Protein AF-X1MF02-F1 (afdb_monomer_lite)

Foldseek 3Di:
DVLLVVLVVLLVCCLVCVVVDDPVRLVVCVVCLLLSLLPHPDPVSSLVSLVSCVVSVSDPSVVSVVSNVVNNVVVVVVVPPPPD

Secondary structure (DSSP, 8-state):
-HHHHHHHHHHHHHHHHTTTS-HHHHHHHHHHHHHHHHT-S-HHHHHHHHHHHHHTTSS-HHHHHHHHHHHHHHHHHHHH----

Radius of gyration: 13.51 Å; chains: 1; bounding box: 29×22×48 Å

Structure (mmCIF, N/CA/C/O backbone):
data_AF-X1MF02-F1
#
_entry.id   AF-X1MF02-F1
#
loop_
_atom_site.group_PDB
_atom_site.id
_atom_site.type_symbol
_atom_site.label_atom_id
_atom_site.label_alt_id
_atom_site.label_comp_id
_atom_site.label_asym_id
_atom_site.label_entity_id
_atom_site.label_seq_id
_atom_site.pdbx_PDB_ins_code
_atom_site.Cartn_x
_atom_site.Cartn_y
_atom_site.Cartn_z
_atom_site.occupancy
_atom_site.B_iso_or_equiv
_atom_site.auth_seq_id
_atom_site.auth_comp_id
_atom_site.auth_asym_id
_atom_site.auth_atom_id
_atom_site.pdbx_PDB_model_num
ATOM 1 N N . GLN A 1 1 ? 18.570 5.985 -4.890 1.00 64.44 1 GLN A N 1
ATOM 2 C CA . GLN A 1 1 ? 18.459 5.248 -3.609 1.00 64.44 1 GLN A CA 1
ATOM 3 C C . GLN A 1 1 ? 17.810 6.085 -2.506 1.00 64.44 1 GLN A C 1
ATOM 5 O O . GLN A 1 1 ? 16.988 5.535 -1.789 1.00 64.44 1 GLN A O 1
ATOM 10 N N . GLU A 1 2 ? 18.088 7.388 -2.394 1.00 80.94 2 GLU A N 1
ATOM 11 C CA . GLU A 1 2 ? 17.461 8.270 -1.383 1.00 80.94 2 GLU A CA 1
ATOM 12 C C . GLU A 1 2 ? 15.926 8.248 -1.420 1.00 80.94 2 GLU A C 1
ATOM 14 O O . GLU A 1 2 ? 15.298 7.977 -0.403 1.00 80.94 2 GLU A O 1
ATOM 19 N N . LYS A 1 3 ? 15.330 8.340 -2.615 1.00 82.50 3 LYS A N 1
ATOM 20 C CA . LYS A 1 3 ? 13.869 8.296 -2.787 1.00 82.50 3 LYS A CA 1
ATOM 21 C C . LYS A 1 3 ? 13.206 7.020 -2.239 1.00 82.50 3 LYS A C 1
ATOM 23 O O . LYS A 1 3 ? 12.108 7.073 -1.703 1.00 82.50 3 LYS A O 1
ATOM 28 N N . GLN A 1 4 ? 13.879 5.870 -2.342 1.00 85.56 4 GLN A N 1
ATOM 29 C CA . GLN A 1 4 ? 13.390 4.595 -1.789 1.00 85.56 4 GLN A CA 1
ATOM 30 C C . GLN A 1 4 ? 13.390 4.619 -0.259 1.00 85.56 4 GLN A C 1
ATOM 32 O O . GLN A 1 4 ? 12.469 4.124 0.385 1.00 85.56 4 GLN A O 1
ATOM 37 N N . LYS A 1 5 ? 14.436 5.210 0.328 1.00 88.62 5 LYS A N 1
ATOM 38 C CA . LYS A 1 5 ? 14.560 5.358 1.775 1.00 88.62 5 LYS A CA 1
ATOM 39 C C . LYS A 1 5 ? 13.447 6.255 2.322 1.00 88.62 5 LYS A C 1
ATOM 41 O O . LYS A 1 5 ? 12.770 5.843 3.256 1.00 88.62 5 LYS A O 1
ATOM 46 N N . GLU A 1 6 ? 13.196 7.398 1.686 1.00 89.94 6 GLU A N 1
ATOM 47 C CA . GLU A 1 6 ? 12.113 8.315 2.069 1.00 89.94 6 GLU A CA 1
ATOM 48 C C . GLU A 1 6 ? 10.735 7.640 2.022 1.00 89.94 6 GLU A C 1
ATOM 50 O O . GLU A 1 6 ? 9.937 7.788 2.946 1.00 89.94 6 GLU A O 1
ATOM 55 N N . ILE A 1 7 ? 10.472 6.836 0.983 1.00 91.44 7 ILE A N 1
ATOM 56 C CA . ILE A 1 7 ? 9.238 6.048 0.878 1.00 91.44 7 ILE A CA 1
ATOM 57 C C . ILE A 1 7 ? 9.111 5.083 2.059 1.00 91.44 7 ILE A C 1
ATOM 59 O O . ILE A 1 7 ? 8.064 5.032 2.699 1.00 91.44 7 ILE A O 1
ATOM 63 N N . ARG A 1 8 ? 10.165 4.326 2.380 1.00 91.75 8 ARG A N 1
ATOM 64 C CA . ARG A 1 8 ? 10.139 3.373 3.502 1.00 91.75 8 ARG A CA 1
ATOM 65 C C . ARG A 1 8 ? 9.911 4.075 4.840 1.00 91.75 8 ARG A C 1
ATOM 67 O O . ARG A 1 8 ? 9.151 3.566 5.658 1.00 91.75 8 ARG A O 1
ATOM 74 N N . GLU A 1 9 ? 10.528 5.236 5.053 1.00 93.38 9 GLU A N 1
ATOM 75 C CA . GLU A 1 9 ? 10.308 6.058 6.250 1.00 93.38 9 GLU A CA 1
ATOM 76 C C . GLU A 1 9 ? 8.856 6.557 6.329 1.00 93.38 9 GLU A C 1
ATOM 78 O O . GLU A 1 9 ? 8.221 6.407 7.372 1.00 93.38 9 GLU A O 1
ATOM 83 N N . SER A 1 10 ? 8.288 7.036 5.216 1.00 91.75 10 SER A N 1
ATOM 84 C CA . SER A 1 10 ? 6.869 7.414 5.119 1.00 91.75 10 SER A CA 1
ATOM 85 C C . SER A 1 10 ? 5.936 6.240 5.439 1.00 91.75 10 SER A C 1
ATOM 87 O O . SER A 1 10 ? 5.009 6.373 6.239 1.00 91.75 10 SER A O 1
ATOM 89 N N . LEU A 1 11 ? 6.189 5.060 4.864 1.00 92.94 11 LEU A N 1
ATOM 90 C CA . LEU A 1 11 ? 5.378 3.865 5.102 1.00 92.94 11 LEU A CA 1
ATOM 91 C C . LEU A 1 11 ? 5.458 3.398 6.563 1.00 92.94 11 LEU A C 1
ATOM 93 O O . LEU A 1 11 ? 4.435 3.007 7.131 1.00 92.94 11 LEU A O 1
ATOM 97 N N . ASN A 1 12 ? 6.637 3.478 7.186 1.00 93.75 12 ASN A N 1
ATOM 98 C CA . ASN A 1 12 ? 6.799 3.184 8.610 1.00 93.75 12 ASN A CA 1
ATOM 99 C C . ASN A 1 12 ? 6.036 4.180 9.482 1.00 93.75 12 ASN A C 1
ATOM 101 O O . ASN A 1 12 ? 5.272 3.757 10.349 1.00 93.75 12 ASN A O 1
ATOM 105 N N . GLU A 1 13 ? 6.155 5.481 9.203 1.00 93.25 13 GLU A N 1
ATOM 106 C CA . GLU A 1 13 ? 5.404 6.499 9.937 1.00 93.25 13 GLU A CA 1
ATOM 107 C C . GLU A 1 13 ? 3.900 6.219 9.865 1.00 93.25 13 GLU A C 1
ATOM 109 O O . GLU A 1 13 ? 3.205 6.275 10.879 1.00 93.25 13 GLU A O 1
ATOM 114 N N . VAL A 1 14 ? 3.397 5.848 8.686 1.00 92.94 14 VAL A N 1
ATOM 115 C CA . VAL A 1 14 ? 1.994 5.469 8.518 1.00 92.94 14 VAL A CA 1
ATOM 116 C C . VAL A 1 14 ? 1.645 4.267 9.396 1.00 92.94 14 VAL A C 1
ATOM 118 O O . VAL A 1 14 ? 0.600 4.290 10.036 1.00 92.94 14 VAL A O 1
ATOM 121 N N . LEU A 1 15 ? 2.481 3.226 9.473 1.00 91.75 15 LEU A N 1
ATOM 122 C CA . LEU A 1 15 ? 2.220 2.057 10.327 1.00 91.75 15 LEU A CA 1
ATOM 123 C C . LEU A 1 15 ? 2.199 2.383 11.830 1.00 91.75 15 LEU A C 1
ATOM 125 O O . LEU A 1 15 ? 1.482 1.707 12.587 1.00 91.75 15 LEU A O 1
ATOM 129 N N . GLU A 1 16 ? 2.993 3.363 12.259 1.00 93.19 16 GLU A N 1
ATOM 130 C CA . GLU A 1 16 ? 3.119 3.791 13.655 1.00 93.19 16 GLU A CA 1
ATOM 131 C C . GLU A 1 16 ? 2.015 4.778 14.048 1.00 93.19 16 GLU A C 1
ATOM 133 O O . GLU A 1 16 ? 1.282 4.529 15.005 1.00 93.19 16 GLU A O 1
ATOM 138 N N . LYS A 1 17 ? 1.830 5.841 13.259 1.00 92.81 17 LYS A N 1
ATOM 139 C CA . LYS A 1 17 ? 0.935 6.969 13.556 1.00 92.81 17 LYS A CA 1
ATOM 140 C C . LYS A 1 17 ? -0.475 6.819 12.983 1.00 92.81 17 LYS A C 1
ATOM 142 O O . LYS A 1 17 ? -1.308 7.707 13.161 1.00 92.81 17 LYS A O 1
ATOM 147 N N . TRP A 1 18 ? -0.808 5.700 12.323 1.00 91.19 18 TRP A N 1
ATOM 148 C CA . TRP A 1 18 ? -2.128 5.501 11.695 1.00 91.19 18 TRP A CA 1
ATOM 149 C C . TRP A 1 18 ? -3.308 5.812 12.623 1.00 91.19 18 TRP A C 1
ATOM 151 O O . TRP A 1 18 ? -4.337 6.333 12.190 1.00 91.19 18 TRP A O 1
ATOM 161 N N . THR A 1 19 ? -3.202 5.451 13.901 1.00 90.81 19 THR A N 1
ATOM 162 C CA . THR A 1 19 ? -4.274 5.670 14.878 1.00 90.81 19 THR A CA 1
ATOM 163 C C . THR A 1 19 ? -4.447 7.138 15.245 1.00 90.81 19 THR A C 1
ATOM 165 O O . THR A 1 19 ? -5.567 7.528 15.566 1.00 90.81 19 THR A O 1
ATOM 168 N N . GLU A 1 20 ? -3.385 7.935 15.138 1.00 93.56 20 GLU A N 1
ATOM 169 C CA . GLU A 1 20 ? -3.349 9.361 15.480 1.00 93.56 20 GLU A CA 1
ATOM 170 C C . GLU A 1 20 ? -3.884 10.244 14.348 1.00 93.56 20 GLU A C 1
ATOM 172 O O . GLU A 1 20 ? -4.408 11.323 14.604 1.00 93.56 20 GLU A O 1
ATOM 177 N N . TYR A 1 21 ? -3.824 9.768 13.103 1.00 91.88 21 TYR A N 1
ATOM 178 C CA . TYR A 1 21 ? -4.326 10.514 11.952 1.00 91.88 21 TYR A CA 1
ATOM 179 C C . TYR A 1 21 ? -5.841 10.752 12.001 1.00 91.88 21 TYR A C 1
ATOM 181 O O . TYR A 1 21 ? -6.650 9.852 12.279 1.00 91.88 21 TYR A O 1
ATOM 189 N N . SER A 1 22 ? -6.233 11.955 11.598 1.00 93.50 22 SER A N 1
ATOM 190 C CA . SER A 1 22 ? -7.616 12.369 11.377 1.00 93.50 22 SER A CA 1
ATOM 191 C C . SER A 1 22 ? -8.245 11.635 10.186 1.00 93.50 22 SER A C 1
ATOM 193 O O . SER A 1 22 ? -7.561 11.019 9.368 1.00 93.50 22 SER A O 1
ATOM 195 N N . ALA A 1 23 ? -9.572 11.704 10.041 1.00 91.50 23 ALA A N 1
ATOM 196 C CA . ALA A 1 23 ? -10.267 11.067 8.916 1.00 91.50 23 ALA A CA 1
ATOM 197 C C . ALA A 1 23 ? -9.787 11.582 7.540 1.00 91.50 23 ALA A C 1
ATOM 199 O O . ALA A 1 23 ? -9.589 10.780 6.626 1.00 91.50 23 ALA A O 1
ATOM 200 N N . ASP A 1 24 ? -9.545 12.892 7.421 1.00 93.19 24 ASP A N 1
ATOM 201 C CA . ASP A 1 24 ? -9.018 13.530 6.206 1.00 93.19 24 ASP A CA 1
ATOM 202 C C . ASP A 1 24 ? -7.586 13.065 5.886 1.00 93.19 24 ASP A C 1
ATOM 204 O O . ASP A 1 24 ? -7.292 12.635 4.769 1.00 93.19 24 ASP A O 1
ATOM 208 N N . GLU A 1 25 ? -6.711 13.044 6.894 1.00 92.88 25 GLU A N 1
ATOM 209 C CA . GLU A 1 25 ? -5.331 12.567 6.761 1.00 92.88 25 GLU A CA 1
ATOM 210 C C . GLU A 1 25 ? -5.297 11.102 6.323 1.00 92.88 25 GLU A C 1
ATOM 212 O O . GLU A 1 25 ? -4.623 10.750 5.356 1.00 92.88 25 GLU A O 1
ATOM 217 N N . LYS A 1 26 ? -6.113 10.249 6.951 1.00 91.69 26 LYS A N 1
ATOM 218 C CA . LYS A 1 26 ? -6.266 8.841 6.567 1.00 91.69 26 LYS A CA 1
ATOM 219 C C . LYS A 1 26 ? -6.678 8.687 5.106 1.00 91.69 26 LYS A C 1
ATOM 221 O O . LYS A 1 26 ? -6.194 7.777 4.432 1.00 91.69 26 LYS A O 1
ATOM 226 N N . GLN A 1 27 ? -7.566 9.543 4.603 1.00 90.88 27 GLN A N 1
ATOM 227 C CA . GLN A 1 27 ? -7.992 9.510 3.205 1.00 90.88 27 GLN A CA 1
ATOM 228 C C . GLN A 1 27 ? -6.858 9.914 2.255 1.00 90.88 27 GLN A C 1
ATOM 230 O O . GLN A 1 27 ? -6.632 9.218 1.263 1.00 90.88 27 GLN A O 1
ATOM 235 N N . LYS A 1 28 ? -6.109 10.973 2.584 1.00 91.12 28 LYS A N 1
ATOM 236 C CA . LYS A 1 28 ? -4.928 11.407 1.820 1.00 91.12 28 LYS A CA 1
ATOM 237 C C . LYS A 1 28 ? -3.852 10.325 1.785 1.00 91.12 28 LYS A C 1
ATOM 239 O O . LYS A 1 28 ? -3.397 9.954 0.705 1.00 91.12 28 LYS A O 1
ATOM 244 N N . VAL A 1 29 ? -3.522 9.746 2.943 1.00 91.69 29 VAL A N 1
ATOM 245 C CA . VAL A 1 29 ? -2.552 8.649 3.062 1.00 91.69 29 VAL A CA 1
ATOM 246 C C . VAL A 1 29 ? -2.975 7.452 2.209 1.00 91.69 29 VAL A C 1
ATOM 248 O O . VAL A 1 29 ? -2.200 6.961 1.395 1.00 91.69 29 VAL A O 1
ATOM 251 N N . ARG A 1 30 ? -4.240 7.025 2.289 1.00 90.00 30 ARG A N 1
ATOM 252 C CA . ARG A 1 30 ? -4.770 5.935 1.447 1.00 90.00 30 ARG A CA 1
ATOM 253 C C . ARG A 1 30 ? -4.660 6.199 -0.055 1.00 90.00 30 ARG A C 1
ATOM 255 O O . ARG A 1 30 ? -4.589 5.240 -0.821 1.00 90.00 30 ARG A O 1
ATOM 262 N N . GLY A 1 31 ? -4.699 7.464 -0.469 1.00 89.62 31 GLY A N 1
ATOM 263 C CA . GLY A 1 31 ? -4.498 7.873 -1.856 1.00 89.62 31 GLY A CA 1
ATOM 264 C C . GLY A 1 31 ? -3.045 7.745 -2.311 1.00 89.62 31 GLY A C 1
ATOM 265 O O . GLY A 1 31 ? -2.816 7.268 -3.418 1.00 89.62 31 GLY A O 1
ATOM 266 N N . ARG A 1 32 ? -2.078 8.112 -1.456 1.00 91.75 32 ARG A N 1
ATOM 267 C CA . ARG A 1 32 ? -0.638 8.062 -1.784 1.00 91.75 32 ARG A CA 1
ATOM 268 C C . ARG A 1 32 ? -0.004 6.677 -1.643 1.00 91.75 32 ARG A C 1
ATOM 270 O O . ARG A 1 32 ? 0.871 6.353 -2.436 1.00 91.75 32 ARG A O 1
ATOM 277 N N . LEU A 1 33 ? -0.482 5.842 -0.712 1.00 91.75 33 LEU A N 1
ATOM 278 C CA . LEU A 1 33 ? 0.113 4.530 -0.417 1.00 91.75 33 LEU A CA 1
ATOM 279 C C . LEU A 1 33 ? 0.351 3.654 -1.663 1.00 91.75 33 LEU A C 1
ATOM 281 O O . LEU A 1 33 ? 1.436 3.093 -1.774 1.00 91.75 33 LEU A O 1
ATOM 285 N N . PRO A 1 34 ? -0.599 3.514 -2.613 1.00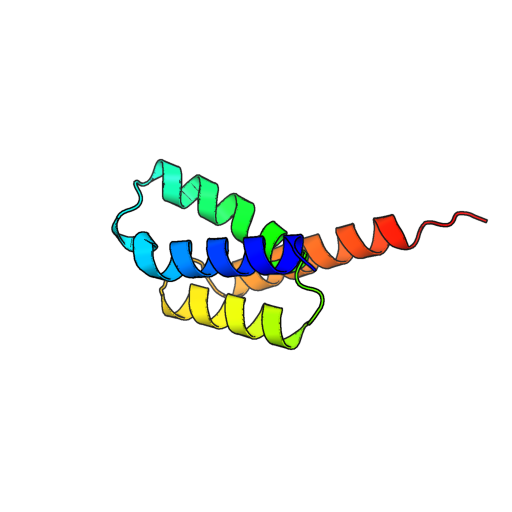 92.62 34 PRO A N 1
ATOM 286 C CA . PRO A 1 34 ? -0.365 2.693 -3.796 1.00 92.62 34 PRO A CA 1
ATOM 287 C C . PRO A 1 34 ? 0.778 3.205 -4.674 1.00 92.62 34 PRO A C 1
ATOM 289 O O . PRO A 1 34 ? 1.511 2.399 -5.229 1.00 92.62 34 PRO A O 1
ATOM 292 N N . ILE A 1 35 ? 0.926 4.528 -4.774 1.00 90.88 35 ILE A N 1
ATOM 293 C CA . ILE A 1 35 ? 1.961 5.190 -5.573 1.00 90.88 35 ILE A CA 1
ATOM 294 C C . ILE A 1 35 ? 3.316 4.984 -4.894 1.00 90.88 35 ILE A C 1
ATOM 296 O O . ILE A 1 35 ? 4.246 4.480 -5.509 1.00 90.88 35 ILE A O 1
ATOM 300 N N . GLU A 1 36 ? 3.404 5.301 -3.598 1.00 91.31 36 GLU A N 1
ATOM 301 C CA . GLU A 1 36 ? 4.613 5.122 -2.786 1.00 91.31 36 GLU A CA 1
ATOM 302 C C . GLU A 1 36 ? 5.134 3.681 -2.865 1.00 91.31 36 GLU A C 1
ATOM 304 O O . GLU A 1 36 ? 6.304 3.459 -3.161 1.00 91.31 36 GLU A O 1
ATOM 309 N N . ILE A 1 37 ? 4.251 2.696 -2.686 1.00 92.00 37 ILE A N 1
ATOM 310 C CA . ILE A 1 37 ? 4.617 1.280 -2.783 1.00 92.00 37 ILE A CA 1
ATOM 311 C C . ILE A 1 37 ? 4.999 0.913 -4.222 1.00 92.00 37 ILE A C 1
ATOM 313 O O . ILE A 1 37 ? 5.959 0.182 -4.413 1.00 92.00 37 ILE A O 1
ATOM 317 N N . ALA A 1 38 ? 4.299 1.411 -5.244 1.00 91.19 38 ALA A N 1
ATOM 318 C CA . ALA A 1 38 ? 4.626 1.107 -6.639 1.00 91.19 38 ALA A CA 1
ATOM 319 C C . ALA A 1 38 ? 6.020 1.594 -7.059 1.00 91.19 38 ALA A C 1
ATOM 321 O O . ALA A 1 38 ? 6.650 0.959 -7.901 1.00 91.19 38 ALA A O 1
ATOM 322 N N . TYR A 1 39 ? 6.516 2.669 -6.442 1.00 88.38 39 TYR A N 1
ATOM 323 C CA . TYR A 1 39 ? 7.882 3.141 -6.648 1.00 88.38 39 TYR A CA 1
ATOM 324 C C . TYR A 1 39 ? 8.943 2.194 -6.081 1.00 88.38 39 TYR A C 1
ATOM 326 O O . TYR A 1 39 ? 10.097 2.300 -6.494 1.00 88.38 39 TYR A O 1
ATOM 334 N N . LEU A 1 40 ? 8.603 1.287 -5.160 1.00 88.50 40 LEU A N 1
ATOM 335 C CA . LEU A 1 40 ? 9.557 0.313 -4.637 1.00 88.50 40 LEU A CA 1
ATOM 336 C C . LEU A 1 40 ? 9.993 -0.644 -5.751 1.00 88.50 40 LEU A C 1
ATOM 338 O O . LEU A 1 40 ? 9.169 -1.247 -6.436 1.00 88.50 40 LEU A O 1
ATOM 342 N N . SER A 1 41 ? 11.304 -0.778 -5.944 1.00 80.94 41 SER A N 1
ATOM 343 C CA . SER A 1 41 ? 11.859 -1.541 -7.070 1.00 80.94 41 SER A CA 1
ATOM 344 C C . SER A 1 41 ? 11.597 -3.045 -6.945 1.00 80.94 41 SER A C 1
ATOM 346 O O . SER A 1 41 ? 11.374 -3.731 -7.940 1.00 80.94 41 SER A O 1
ATOM 348 N N . ASP A 1 42 ? 11.571 -3.555 -5.718 1.00 87.06 42 ASP A N 1
ATOM 349 C CA . ASP A 1 42 ? 11.448 -4.980 -5.430 1.00 87.06 42 ASP A CA 1
ATOM 350 C C . ASP A 1 42 ? 9.978 -5.408 -5.265 1.00 87.06 42 ASP A C 1
ATOM 352 O O . ASP A 1 42 ? 9.188 -4.727 -4.609 1.00 87.06 42 ASP A O 1
ATOM 356 N N . GLU A 1 43 ? 9.563 -6.498 -5.918 1.00 89.25 43 GLU A N 1
ATOM 357 C CA . GLU A 1 43 ? 8.175 -6.982 -5.838 1.00 89.25 43 GLU A CA 1
ATOM 358 C C . GLU A 1 43 ? 7.859 -7.629 -4.481 1.00 89.25 43 GLU A C 1
ATOM 360 O O . GLU A 1 43 ? 6.758 -7.441 -3.952 1.00 89.25 43 GLU A O 1
ATOM 365 N N . GLU A 1 44 ? 8.803 -8.366 -3.894 1.00 90.69 44 GLU A N 1
ATOM 366 C CA . GLU A 1 44 ? 8.605 -8.989 -2.584 1.00 90.69 44 GLU A CA 1
ATOM 367 C C . GLU A 1 44 ? 8.450 -7.922 -1.501 1.00 90.69 44 GLU A C 1
ATOM 369 O O . GLU A 1 44 ? 7.517 -7.994 -0.699 1.00 90.69 44 GLU A O 1
ATOM 374 N N . GLU A 1 45 ? 9.271 -6.872 -1.544 1.00 91.19 45 GLU A N 1
ATOM 375 C CA . GLU A 1 45 ? 9.166 -5.724 -0.645 1.00 91.19 45 GLU A CA 1
ATOM 376 C C . GLU A 1 45 ? 7.795 -5.044 -0.768 1.00 91.19 45 GLU A C 1
ATOM 378 O O . GLU A 1 45 ? 7.139 -4.766 0.240 1.00 91.19 45 GLU A O 1
ATOM 383 N N . ARG A 1 46 ? 7.299 -4.842 -1.996 1.00 91.25 46 ARG A N 1
ATOM 384 C CA . ARG A 1 46 ? 5.948 -4.302 -2.229 1.00 91.25 46 ARG A CA 1
ATOM 385 C C . ARG A 1 46 ? 4.878 -5.168 -1.580 1.00 91.25 46 ARG A C 1
ATOM 387 O O . ARG A 1 46 ? 3.986 -4.649 -0.903 1.00 91.25 46 ARG A O 1
ATOM 394 N N . ARG A 1 47 ? 4.957 -6.487 -1.766 1.00 91.94 47 ARG A N 1
ATOM 395 C CA . ARG A 1 47 ? 4.008 -7.443 -1.178 1.00 91.94 47 ARG A CA 1
ATOM 396 C C . ARG A 1 47 ? 4.066 -7.436 0.347 1.00 91.94 47 ARG A C 1
ATOM 398 O O . ARG A 1 47 ? 3.003 -7.484 0.975 1.00 91.94 47 ARG A O 1
ATOM 405 N N . ASP A 1 48 ? 5.255 -7.338 0.935 1.00 93.56 48 ASP A N 1
ATOM 406 C CA . ASP A 1 48 ? 5.416 -7.276 2.388 1.00 93.56 48 ASP A CA 1
ATOM 407 C C . ASP A 1 48 ? 4.780 -6.005 2.967 1.00 93.56 48 ASP A C 1
ATOM 409 O O . ASP A 1 48 ? 3.938 -6.089 3.866 1.00 93.56 48 ASP A O 1
ATOM 413 N N . TRP A 1 49 ? 5.037 -4.841 2.361 1.00 93.75 49 TRP A N 1
ATOM 414 C CA . TRP A 1 49 ? 4.400 -3.582 2.761 1.00 93.75 49 TRP A CA 1
ATOM 415 C C . TRP A 1 49 ? 2.879 -3.6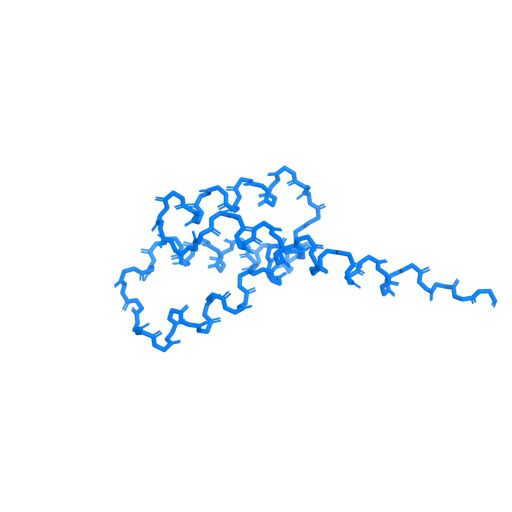24 2.634 1.00 93.75 49 TRP A C 1
ATOM 417 O O . TRP A 1 49 ? 2.166 -3.232 3.563 1.00 93.75 49 TRP A O 1
ATOM 427 N N . ILE A 1 50 ? 2.354 -4.150 1.524 1.00 93.31 50 ILE A N 1
ATOM 428 C CA . 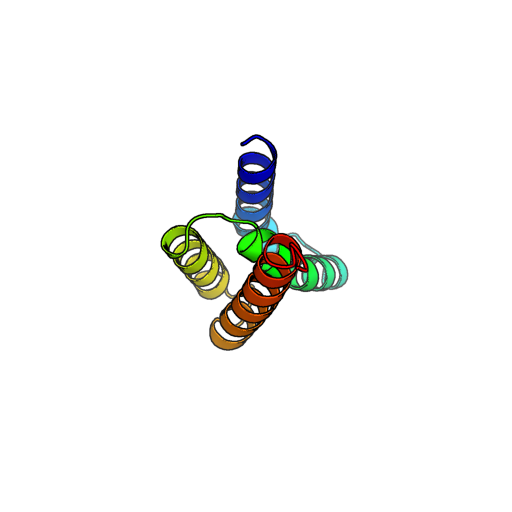ILE A 1 50 ? 0.909 -4.334 1.336 1.00 93.31 50 ILE A CA 1
ATOM 429 C C . ILE A 1 50 ? 0.324 -5.207 2.455 1.00 93.31 50 ILE A C 1
ATOM 431 O O . ILE A 1 50 ? -0.728 -4.878 3.015 1.00 93.31 50 ILE A O 1
ATOM 435 N N . SER A 1 51 ? 0.999 -6.308 2.794 1.00 94.06 51 SER A N 1
ATOM 436 C CA . SER A 1 51 ? 0.595 -7.222 3.864 1.00 94.06 51 SER A CA 1
ATOM 437 C C . SER A 1 51 ? 0.615 -6.531 5.230 1.00 94.06 51 SER A C 1
ATOM 439 O O . SER A 1 51 ? -0.366 -6.605 5.973 1.00 94.06 51 SER A O 1
ATOM 441 N N . SER A 1 52 ? 1.679 -5.792 5.541 1.00 93.44 52 SER A N 1
ATOM 442 C CA . SER A 1 52 ? 1.849 -5.048 6.793 1.00 93.44 52 SER A CA 1
ATOM 443 C C . SER A 1 52 ? 0.773 -3.971 6.982 1.00 93.44 52 SER A C 1
ATOM 445 O O . SER A 1 52 ? 0.115 -3.920 8.028 1.00 93.44 52 SER A O 1
ATOM 447 N N . LEU A 1 53 ? 0.482 -3.188 5.940 1.00 92.56 53 LEU A N 1
ATOM 448 C CA . LEU A 1 53 ? -0.591 -2.185 5.946 1.00 92.56 53 LEU A CA 1
ATOM 449 C C . LEU A 1 53 ? -1.981 -2.832 6.084 1.00 92.56 53 LEU A C 1
ATOM 451 O O . LEU A 1 53 ? -2.856 -2.316 6.789 1.00 92.56 53 LEU A O 1
ATOM 455 N N . ALA A 1 54 ? -2.199 -3.985 5.443 1.00 90.88 54 ALA A N 1
ATOM 456 C CA . ALA A 1 54 ? -3.451 -4.728 5.553 1.00 90.88 54 ALA A CA 1
ATOM 457 C C . ALA A 1 54 ? -3.658 -5.328 6.953 1.00 90.88 54 ALA A C 1
ATOM 459 O O . ALA A 1 54 ? -4.758 -5.224 7.503 1.00 90.88 54 ALA A O 1
ATOM 460 N N . LYS A 1 55 ? -2.609 -5.897 7.564 1.00 91.94 55 LYS A N 1
ATOM 461 C CA . LYS A 1 55 ? -2.634 -6.424 8.942 1.00 91.94 55 LYS A CA 1
ATOM 462 C C . LYS A 1 55 ? -3.009 -5.338 9.951 1.00 91.94 55 LYS A C 1
ATOM 464 O O . LYS A 1 55 ? -3.815 -5.584 10.846 1.00 91.94 55 LYS A O 1
ATOM 469 N N . LYS A 1 56 ? -2.512 -4.113 9.755 1.00 89.06 56 LYS A N 1
ATOM 470 C CA . LYS A 1 56 ? -2.867 -2.925 10.553 1.00 89.06 56 LYS A CA 1
ATOM 471 C C . LYS A 1 56 ? -4.255 -2.342 10.237 1.00 89.06 56 LYS A C 1
ATOM 473 O O . LYS A 1 56 ? -4.634 -1.328 10.815 1.00 89.06 56 LYS A O 1
ATOM 478 N N . LYS A 1 57 ? -5.041 -2.973 9.351 1.00 88.56 57 LYS A N 1
ATOM 479 C CA . LYS A 1 57 ? -6.383 -2.529 8.913 1.00 88.56 57 LYS A CA 1
ATOM 480 C C . LYS A 1 57 ? -6.400 -1.116 8.305 1.00 88.56 57 LYS A C 1
ATOM 482 O O . LYS A 1 57 ? -7.429 -0.439 8.318 1.00 88.56 57 LYS A O 1
ATOM 487 N N . ILE A 1 58 ? -5.276 -0.679 7.738 1.00 89.94 58 ILE A N 1
ATOM 488 C CA . ILE A 1 58 ? -5.124 0.638 7.102 1.00 89.94 58 ILE A CA 1
ATOM 489 C C . ILE A 1 58 ? -5.886 0.658 5.776 1.00 89.94 58 ILE A C 1
ATOM 491 O O . ILE A 1 58 ? -6.714 1.543 5.529 1.00 89.94 58 ILE A O 1
ATOM 495 N N . CYS A 1 59 ? -5.675 -0.391 4.978 1.00 87.94 59 CYS A N 1
ATOM 496 C CA . CYS A 1 59 ? -6.297 -0.629 3.680 1.00 87.94 59 CYS A CA 1
ATOM 497 C C . CYS A 1 59 ? -6.777 -2.080 3.561 1.00 87.94 59 CYS A C 1
ATOM 499 O O . CYS A 1 59 ? -6.259 -2.987 4.211 1.00 87.94 59 CYS A O 1
ATOM 501 N N . LYS A 1 60 ? -7.749 -2.324 2.676 1.00 90.31 60 LYS A N 1
ATOM 502 C CA . LYS A 1 60 ? -8.108 -3.692 2.276 1.00 90.31 60 LYS A CA 1
ATOM 503 C C . LYS A 1 60 ? -7.030 -4.233 1.340 1.00 90.31 60 LYS A C 1
ATOM 505 O O . LYS A 1 60 ? -6.791 -3.617 0.304 1.00 90.31 60 LYS A O 1
ATOM 510 N N . ILE A 1 61 ? -6.476 -5.407 1.656 1.00 91.56 61 ILE A N 1
ATOM 511 C CA . ILE A 1 61 ? -5.396 -6.040 0.880 1.00 91.56 61 ILE A CA 1
ATOM 512 C C . ILE A 1 61 ? -5.700 -6.076 -0.623 1.00 91.56 61 ILE A C 1
ATOM 514 O O . ILE A 1 61 ? -4.963 -5.491 -1.400 1.00 91.56 61 ILE A O 1
ATOM 518 N N . LYS A 1 62 ? -6.865 -6.611 -1.023 1.00 91.00 62 LYS A N 1
ATOM 519 C CA . LYS A 1 62 ? -7.275 -6.717 -2.436 1.00 91.00 62 LYS A CA 1
ATOM 520 C C . LYS A 1 62 ? -7.293 -5.370 -3.168 1.00 91.00 62 LYS A C 1
ATOM 522 O O . LYS A 1 62 ? -6.943 -5.309 -4.338 1.00 91.00 62 LYS A O 1
ATOM 527 N N . VAL A 1 63 ? -7.723 -4.303 -2.490 1.00 91.19 63 VAL A N 1
ATOM 528 C CA . VAL A 1 63 ? -7.815 -2.962 -3.089 1.00 91.19 63 VAL A CA 1
ATOM 529 C C . VAL A 1 63 ? -6.427 -2.347 -3.223 1.00 91.19 63 VAL A C 1
ATOM 531 O O . VAL A 1 63 ? -6.122 -1.769 -4.260 1.00 91.19 63 VAL A O 1
ATOM 534 N N . LEU A 1 64 ? -5.592 -2.480 -2.188 1.00 92.06 64 LEU A N 1
ATOM 535 C CA . LEU A 1 64 ? -4.237 -1.943 -2.200 1.00 92.06 64 LEU A CA 1
ATOM 536 C C . LEU A 1 64 ? -3.364 -2.673 -3.226 1.00 92.06 64 LEU A C 1
ATOM 538 O O . LEU A 1 64 ? -2.758 -2.006 -4.049 1.00 92.06 64 LEU A O 1
ATOM 542 N N . THR A 1 65 ? -3.378 -4.011 -3.249 1.00 92.69 65 THR A N 1
ATOM 543 C CA . THR A 1 65 ? -2.651 -4.812 -4.247 1.00 92.69 65 THR A CA 1
ATOM 544 C C . THR A 1 65 ? -3.035 -4.425 -5.668 1.00 92.69 65 THR A C 1
ATOM 546 O O . THR A 1 65 ? -2.153 -4.180 -6.481 1.00 92.69 65 THR A O 1
ATOM 549 N N . LYS A 1 66 ? -4.341 -4.321 -5.961 1.00 93.12 66 LYS A N 1
ATOM 550 C CA . LYS A 1 66 ? -4.804 -3.930 -7.296 1.00 93.12 66 LYS A CA 1
ATOM 551 C C . LYS A 1 66 ? -4.245 -2.560 -7.694 1.00 93.12 66 LYS A C 1
ATOM 553 O O . LYS A 1 66 ? -3.630 -2.448 -8.743 1.00 93.12 66 LYS A O 1
ATOM 558 N N . ARG A 1 67 ? -4.404 -1.554 -6.826 1.00 92.88 67 ARG A N 1
ATOM 559 C CA . ARG A 1 67 ? -3.939 -0.188 -7.106 1.00 92.88 67 ARG A CA 1
ATOM 560 C C . ARG A 1 67 ? -2.425 -0.085 -7.233 1.00 92.88 67 ARG A C 1
ATOM 562 O O . ARG A 1 67 ? -1.956 0.702 -8.041 1.00 92.88 67 ARG A O 1
ATOM 569 N N . VAL A 1 68 ? -1.673 -0.839 -6.431 1.00 92.69 68 VAL A N 1
ATOM 570 C CA . VAL A 1 68 ? -0.211 -0.893 -6.549 1.00 92.69 68 VAL A CA 1
ATOM 571 C C . VAL A 1 68 ? 0.168 -1.459 -7.911 1.00 92.69 68 VAL A C 1
ATOM 573 O O . VAL A 1 68 ? 0.942 -0.821 -8.606 1.00 92.69 68 VAL A O 1
ATOM 576 N N . ASN A 1 69 ? -0.413 -2.587 -8.328 1.00 90.44 69 ASN A N 1
ATOM 577 C CA . ASN A 1 69 ? -0.121 -3.173 -9.639 1.00 90.44 69 ASN A CA 1
ATOM 578 C C . ASN A 1 69 ? -0.462 -2.209 -10.784 1.00 90.44 69 ASN A C 1
ATOM 580 O O . ASN A 1 69 ? 0.388 -1.979 -11.633 1.00 90.44 69 ASN A O 1
ATOM 584 N N . GLU A 1 70 ? -1.633 -1.560 -10.739 1.00 91.25 70 GLU A N 1
ATOM 585 C CA . GLU A 1 70 ? -2.022 -0.539 -11.726 1.00 91.25 70 GLU A CA 1
ATOM 586 C C . GLU A 1 70 ? -0.982 0.599 -11.804 1.00 91.25 70 GLU A C 1
ATOM 588 O O . GLU A 1 70 ? -0.621 1.037 -12.891 1.00 91.25 70 GLU A O 1
ATOM 593 N N . GLN A 1 71 ? -0.464 1.074 -10.664 1.00 89.12 71 GLN A N 1
ATOM 594 C CA . GLN A 1 71 ? 0.582 2.106 -10.635 1.00 89.12 71 GLN A CA 1
ATOM 595 C C . GLN A 1 71 ? 1.938 1.592 -11.138 1.00 89.12 71 GLN A C 1
ATOM 597 O O . GLN A 1 71 ? 2.645 2.323 -11.822 1.00 89.12 71 GLN A O 1
ATOM 602 N N . VAL A 1 72 ? 2.305 0.347 -10.830 1.00 87.56 72 VAL A N 1
ATOM 603 C CA . VAL A 1 72 ? 3.539 -0.283 -11.326 1.00 87.56 72 VAL A CA 1
ATOM 604 C C . VAL A 1 72 ? 3.505 -0.405 -12.845 1.00 87.56 72 VAL A C 1
ATOM 606 O O . VAL A 1 72 ? 4.478 -0.031 -13.490 1.00 87.56 72 VAL A O 1
ATOM 609 N N . GLU A 1 73 ? 2.392 -0.879 -13.410 1.00 85.62 73 GLU A N 1
ATOM 610 C CA . GLU A 1 73 ? 2.198 -0.983 -14.860 1.00 85.62 73 GLU A CA 1
ATOM 611 C C . GLU A 1 73 ? 2.319 0.394 -15.527 1.00 85.62 73 GLU A C 1
ATOM 613 O O . GLU A 1 73 ? 3.074 0.544 -16.483 1.00 85.62 73 GLU A O 1
ATOM 618 N N . LEU A 1 74 ? 1.668 1.424 -14.970 1.00 82.81 74 LEU A N 1
ATOM 619 C CA . LEU A 1 74 ? 1.790 2.802 -15.463 1.00 82.81 74 LEU A CA 1
ATOM 620 C C . LEU A 1 74 ? 3.232 3.326 -15.397 1.00 82.81 74 LEU A C 1
ATOM 622 O O . LEU A 1 74 ? 3.695 3.957 -16.341 1.00 82.81 74 LEU A O 1
ATOM 626 N N . HIS A 1 75 ? 3.958 3.065 -14.306 1.00 71.50 75 HIS A N 1
ATOM 627 C CA . HIS A 1 75 ? 5.354 3.485 -14.170 1.00 71.50 75 HIS A CA 1
ATOM 628 C C . HIS A 1 75 ? 6.290 2.757 -15.141 1.00 71.50 75 HIS A C 1
ATOM 630 O O . HIS A 1 75 ? 7.191 3.385 -15.687 1.00 71.50 75 HIS A O 1
ATOM 636 N N . GLN A 1 76 ? 6.076 1.462 -15.375 1.00 70.62 76 GLN A N 1
ATOM 637 C CA . GLN A 1 76 ? 6.885 0.673 -16.305 1.00 70.62 76 GLN A CA 1
ATOM 638 C C . GLN A 1 76 ? 6.610 1.028 -17.772 1.00 70.62 76 GLN A C 1
ATOM 640 O O . GLN A 1 76 ? 7.532 0.988 -18.578 1.00 70.62 76 GLN A O 1
ATOM 645 N N . MET A 1 77 ? 5.380 1.422 -18.120 1.00 62.22 77 MET A N 1
ATOM 646 C CA . MET A 1 77 ? 5.052 1.897 -19.472 1.00 62.22 77 MET A CA 1
ATOM 647 C C . MET A 1 77 ? 5.757 3.218 -19.815 1.00 62.22 77 MET A C 1
ATOM 649 O O . MET A 1 77 ? 6.202 3.388 -20.942 1.00 62.22 77 MET A O 1
ATOM 653 N N . VAL A 1 78 ? 5.925 4.123 -18.843 1.00 58.00 78 VAL A N 1
ATOM 654 C CA . VAL A 1 78 ? 6.585 5.429 -19.054 1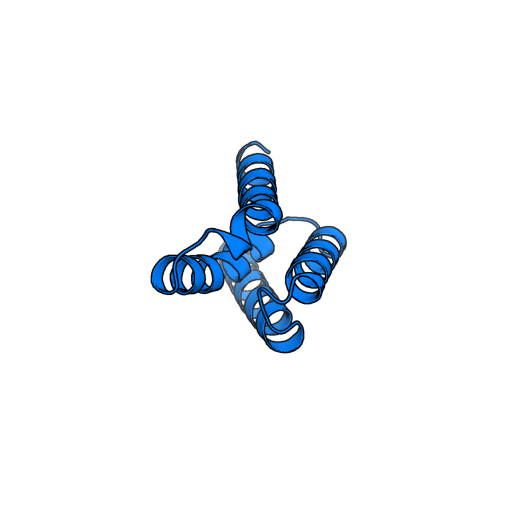.00 58.00 78 VAL A CA 1
ATOM 655 C C . VAL A 1 78 ? 8.106 5.305 -19.247 1.00 58.00 78 VAL A C 1
ATOM 657 O O . VAL A 1 78 ? 8.691 6.127 -19.942 1.00 58.00 78 VAL A O 1
ATOM 660 N N . ASP A 1 79 ? 8.744 4.284 -18.670 1.00 54.59 79 ASP A N 1
ATOM 661 C CA . ASP A 1 79 ? 10.178 3.992 -18.871 1.00 54.59 79 ASP A CA 1
ATOM 662 C C . ASP A 1 79 ? 10.430 3.138 -20.137 1.00 54.59 79 ASP A C 1
ATOM 664 O O . ASP A 1 79 ? 11.554 3.052 -20.620 1.00 54.59 79 ASP A O 1
ATOM 668 N N . GLY A 1 80 ? 9.381 2.496 -20.669 1.00 45.47 80 GLY A N 1
ATOM 669 C CA . GLY A 1 80 ? 9.436 1.579 -21.813 1.00 45.47 80 GLY A CA 1
ATOM 670 C C . GLY A 1 80 ? 9.086 2.191 -23.175 1.00 45.47 80 GLY A C 1
ATOM 671 O O . GLY A 1 80 ? 9.254 1.515 -24.186 1.00 45.47 80 GLY A O 1
ATOM 672 N N . GLU A 1 81 ? 8.624 3.443 -23.231 1.00 47.31 81 GLU A N 1
ATOM 673 C CA . GLU A 1 81 ? 8.456 4.198 -24.483 1.00 47.31 81 GLU A CA 1
ATOM 674 C C . GLU A 1 81 ? 9.757 4.939 -24.856 1.00 47.31 81 GLU A C 1
ATOM 676 O O . GLU A 1 81 ? 9.806 6.165 -24.945 1.00 47.31 81 GLU A O 1
ATOM 681 N N . GLU A 1 82 ? 10.827 4.185 -25.130 1.00 41.59 82 GLU A N 1
ATOM 682 C CA . GLU A 1 82 ? 11.759 4.593 -26.187 1.00 41.59 82 GLU A CA 1
ATOM 683 C C . GLU A 1 82 ? 11.073 4.192 -27.500 1.00 41.59 82 GLU A C 1
ATOM 685 O O . GLU A 1 82 ? 11.136 3.050 -27.950 1.00 41.59 82 GLU A O 1
ATOM 690 N N . ILE A 1 83 ? 10.258 5.114 -28.012 1.00 49.78 83 I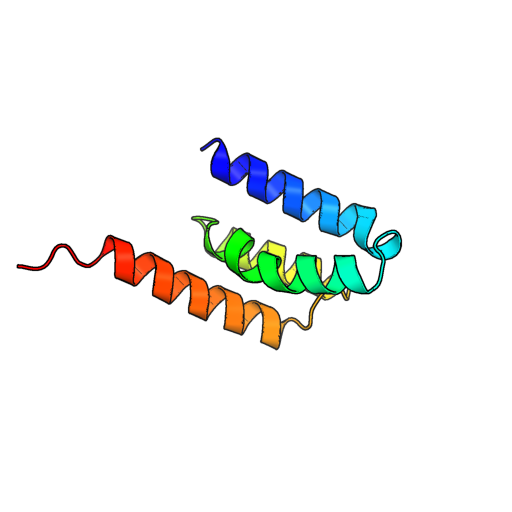LE A N 1
ATOM 691 C CA . ILE A 1 83 ? 9.545 4.985 -29.282 1.00 49.78 83 ILE A CA 1
ATOM 692 C C . ILE A 1 83 ? 10.602 4.908 -30.396 1.00 49.78 83 ILE A C 1
ATOM 694 O O . ILE A 1 83 ? 11.382 5.849 -30.553 1.00 49.78 83 ILE A O 1
ATOM 698 N N . GLU A 1 84 ? 10.621 3.795 -31.137 1.00 38.34 84 GLU A N 1
ATOM 699 C CA . GLU A 1 84 ? 11.262 3.689 -32.463 1.00 38.34 84 GLU A CA 1
ATOM 700 C C . GLU A 1 84 ? 10.729 4.739 -33.452 1.00 38.34 84 GLU A C 1
ATOM 702 O O . GLU A 1 84 ? 9.490 4.931 -33.519 1.00 38.34 84 GLU A O 1
#

Organism: NCBI:txid412755

Sequence (84 aa):
QEKQKEIRESLNEVLEKWTEYSADEKQKVRGRLPIEIAY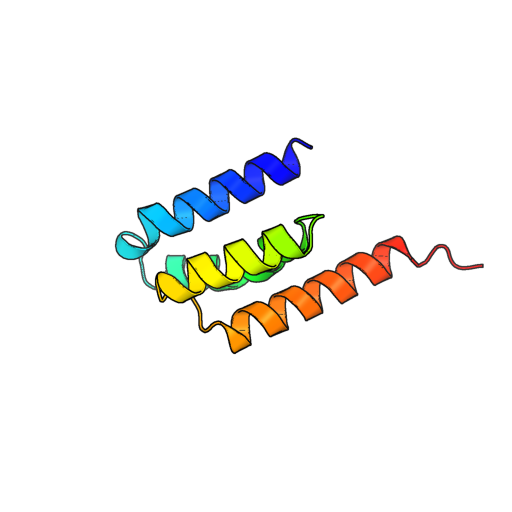LSDEEERRDWISSLAKKKICKIKVLTKRVNEQVELHQMVDGEEIE

pLDDT: mean 86.05, std 12.99, range [38.34, 94.06]